Protein AF-A0A502CP60-F1 (afdb_monomer_lite)

Foldseek 3Di:
DVVVVVVVVVVVCLVPCCPDPVSVVCCCVPPVVVVVVVVPCDPVNVVVVVVVVVVVVVVDVVVDDVVVVVCVVCVVVVVVVVVVDDPVNVVVVVVVVVCVVVVVVVVVVVVVVVVVVCCVVPPPPDPDDDDDDDDDDDDDDDDDDDDDDDD

pLDDT: mean 72.01, std 13.61, range [37.75, 92.81]

Structure (mmCIF, N/CA/C/O backbone):
data_AF-A0A502CP60-F1
#
_entry.id   AF-A0A502CP60-F1
#
loop_
_atom_site.group_PDB
_atom_site.id
_atom_site.type_symbol
_atom_site.label_atom_id
_atom_site.label_alt_id
_atom_site.label_comp_id
_atom_site.label_asym_id
_atom_site.label_entity_id
_atom_site.label_seq_id
_atom_site.pdbx_PDB_ins_code
_atom_site.Cartn_x
_atom_site.Cartn_y
_atom_site.Cartn_z
_atom_site.occupancy
_atom_site.B_iso_or_equiv
_atom_site.auth_seq_id
_atom_site.auth_comp_id
_atom_site.auth_asym_id
_atom_site.auth_atom_id
_atom_site.pdbx_PDB_model_num
ATOM 1 N N . MET A 1 1 ? -3.940 -28.224 -3.028 1.00 59.72 1 MET A N 1
ATOM 2 C CA . MET A 1 1 ? -5.126 -28.969 -2.535 1.00 59.72 1 MET A CA 1
ATOM 3 C C . MET A 1 1 ? -5.427 -28.706 -1.057 1.00 59.72 1 MET A C 1
ATOM 5 O O . MET A 1 1 ? -6.557 -28.347 -0.766 1.00 59.72 1 MET A O 1
ATOM 9 N N . LYS A 1 2 ? -4.445 -28.771 -0.137 1.00 70.88 2 LYS A N 1
ATOM 10 C CA . LYS A 1 2 ? -4.644 -28.467 1.302 1.00 70.88 2 LYS A CA 1
AT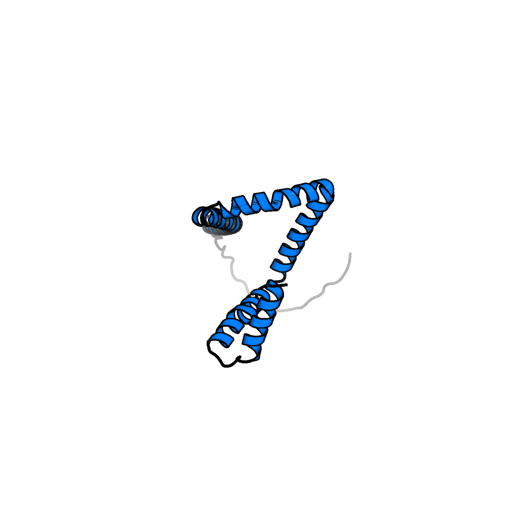OM 11 C C . LYS A 1 2 ? -5.291 -27.100 1.590 1.00 70.88 2 LYS A C 1
ATOM 13 O O . LYS A 1 2 ? -6.249 -27.050 2.344 1.00 70.88 2 LYS A O 1
ATOM 18 N N . MET A 1 3 ? -4.834 -26.032 0.928 1.00 72.56 3 MET A N 1
ATOM 19 C CA . MET A 1 3 ? -5.379 -24.675 1.122 1.00 72.56 3 MET A CA 1
ATOM 20 C C . MET A 1 3 ? -6.842 -24.526 0.676 1.00 72.56 3 MET A C 1
ATOM 22 O O . MET A 1 3 ? -7.632 -23.846 1.325 1.00 72.56 3 MET A O 1
ATOM 26 N N . VAL A 1 4 ? -7.218 -25.196 -0.415 1.00 81.88 4 VAL A N 1
ATOM 27 C CA . VAL A 1 4 ? -8.600 -25.185 -0.915 1.00 81.88 4 VAL A CA 1
ATOM 28 C C . VAL A 1 4 ? -9.507 -25.939 0.053 1.00 81.88 4 VAL A C 1
ATOM 30 O O . VAL A 1 4 ? -10.565 -25.436 0.407 1.00 81.88 4 VAL A O 1
ATOM 33 N N . ALA A 1 5 ? -9.062 -27.092 0.563 1.00 79.00 5 ALA A N 1
ATOM 34 C CA . ALA A 1 5 ? -9.809 -27.851 1.562 1.00 79.00 5 ALA A CA 1
ATOM 35 C C . ALA A 1 5 ? -10.017 -27.057 2.864 1.00 79.00 5 ALA A C 1
ATOM 37 O O . ALA A 1 5 ? -11.122 -27.049 3.395 1.00 79.00 5 ALA A O 1
ATOM 38 N N . THR A 1 6 ? -9.002 -26.331 3.349 1.00 78.62 6 THR A N 1
ATOM 39 C CA . THR A 1 6 ? -9.148 -25.470 4.537 1.00 78.62 6 THR A CA 1
ATOM 40 C C . THR A 1 6 ? -10.110 -24.307 4.310 1.00 78.62 6 THR A C 1
ATOM 42 O O . THR A 1 6 ? -10.902 -24.009 5.197 1.00 78.62 6 THR A O 1
ATOM 45 N N . LEU A 1 7 ? -10.091 -23.680 3.128 1.00 79.50 7 LEU A N 1
ATOM 46 C CA . LEU A 1 7 ? -11.023 -22.601 2.777 1.00 79.50 7 LEU A CA 1
ATOM 47 C C . LEU A 1 7 ? -12.466 -23.109 2.680 1.00 79.50 7 LEU A C 1
ATOM 49 O O . LEU A 1 7 ? -13.374 -22.474 3.209 1.00 79.50 7 LEU A O 1
ATOM 53 N N . VAL A 1 8 ? -12.670 -24.275 2.063 1.00 82.12 8 VAL A N 1
ATOM 54 C CA . VAL A 1 8 ? -13.988 -24.919 1.973 1.00 82.12 8 VAL A CA 1
ATOM 55 C C . VAL A 1 8 ? -14.496 -25.306 3.359 1.00 82.12 8 VAL A C 1
ATOM 57 O O . VAL A 1 8 ? -15.663 -25.076 3.651 1.00 82.12 8 VAL A O 1
ATOM 60 N N . MET A 1 9 ? -13.636 -25.825 4.239 1.00 75.12 9 MET A N 1
ATOM 61 C CA . MET A 1 9 ? -14.038 -26.196 5.598 1.00 75.12 9 MET A CA 1
ATOM 62 C C . MET A 1 9 ? -14.363 -24.974 6.462 1.00 75.12 9 MET A C 1
ATOM 64 O O . MET A 1 9 ? -15.346 -24.988 7.195 1.00 75.12 9 MET A O 1
ATOM 68 N N . LEU A 1 10 ? -13.591 -23.891 6.326 1.00 73.38 10 LEU A N 1
ATOM 69 C CA . LEU A 1 10 ? -13.879 -22.600 6.957 1.00 73.38 10 LEU A CA 1
ATOM 70 C C . LEU A 1 10 ? -15.238 -22.048 6.501 1.00 73.38 10 LEU A C 1
ATOM 72 O O . LEU A 1 10 ? -16.033 -21.586 7.318 1.00 73.38 10 LEU A O 1
ATOM 76 N N . TRP A 1 11 ? -15.517 -22.147 5.200 1.00 78.12 11 TRP A N 1
ATOM 77 C CA . TRP A 1 11 ? -16.792 -21.749 4.612 1.00 78.12 11 TRP A CA 1
ATOM 78 C C . TRP A 1 11 ? -17.956 -22.613 5.121 1.00 78.12 11 TRP A C 1
ATOM 80 O O . TRP A 1 11 ? -19.003 -22.087 5.487 1.00 78.12 11 TRP A O 1
ATOM 90 N N . LEU A 1 12 ? -17.751 -23.927 5.242 1.00 75.38 12 LEU A N 1
ATOM 91 C CA . LEU A 1 12 ? -18.729 -24.871 5.793 1.00 75.38 12 LEU A CA 1
ATOM 92 C C . LEU A 1 12 ? -19.038 -24.585 7.270 1.00 75.38 12 LEU A C 1
ATOM 94 O O . LEU A 1 12 ? -20.200 -24.606 7.670 1.00 75.38 12 LEU A O 1
ATOM 98 N N . VAL A 1 13 ? -18.022 -24.248 8.070 1.00 70.44 13 VAL A N 1
ATOM 99 C CA . VAL A 1 13 ? -18.186 -23.849 9.480 1.00 70.44 13 VAL A CA 1
ATOM 100 C C . VAL A 1 13 ? -19.004 -22.559 9.601 1.00 70.44 13 VAL A C 1
ATOM 102 O O . VAL A 1 13 ? -19.874 -22.470 10.468 1.00 70.44 13 VAL A O 1
ATOM 105 N N . MET A 1 14 ? -18.788 -21.585 8.712 1.00 65.81 14 MET A N 1
ATOM 106 C CA . MET A 1 14 ? -19.636 -20.388 8.643 1.00 65.81 14 MET A CA 1
ATOM 107 C C . MET A 1 14 ? -21.079 -20.702 8.225 1.00 65.81 14 MET A C 1
ATOM 109 O O . MET A 1 14 ? -22.003 -20.092 8.759 1.00 65.81 14 MET A O 1
ATOM 113 N N . ALA A 1 15 ? -21.279 -21.632 7.284 1.00 70.50 15 ALA A N 1
ATOM 114 C CA . ALA A 1 15 ? -22.593 -21.959 6.729 1.00 70.50 15 ALA A CA 1
ATOM 115 C C . ALA A 1 15 ? -23.472 -22.791 7.680 1.00 70.50 15 ALA A C 1
ATOM 117 O O . ALA A 1 15 ? -24.685 -22.601 7.718 1.00 70.50 15 ALA A O 1
ATOM 118 N N . VAL A 1 16 ? -22.875 -23.704 8.451 1.00 71.88 16 VAL A N 1
ATOM 119 C CA . VAL A 1 16 ? -23.612 -24.639 9.324 1.00 71.88 16 VAL A CA 1
ATOM 120 C C . VAL A 1 16 ? -23.941 -24.027 10.689 1.00 71.88 16 VAL A C 1
ATOM 122 O O . VAL A 1 16 ? -24.932 -24.411 11.306 1.00 71.88 16 VAL A O 1
ATOM 125 N N . ALA A 1 17 ? -23.149 -23.062 11.166 1.00 63.09 17 ALA A N 1
ATOM 126 C CA . ALA A 1 17 ? -23.311 -22.485 12.503 1.00 63.09 17 ALA A CA 1
ATOM 127 C C . ALA A 1 17 ? -23.275 -20.937 12.533 1.00 63.09 17 ALA A C 1
ATOM 129 O O . ALA A 1 17 ? -22.522 -20.359 13.331 1.00 63.09 17 ALA A O 1
ATOM 130 N N . PRO A 1 18 ? -24.099 -20.239 11.722 1.00 62.25 18 PRO A N 1
ATOM 131 C CA . PRO A 1 18 ? -24.086 -18.773 11.621 1.00 62.25 18 PRO A CA 1
ATOM 132 C C . PRO A 1 18 ? -24.492 -18.067 12.927 1.00 62.25 18 PRO A C 1
ATOM 134 O O . PRO A 1 18 ? -24.055 -16.952 13.201 1.00 62.25 18 PRO A O 1
ATOM 137 N N . GLU A 1 19 ? -25.285 -18.736 13.767 1.00 64.75 19 GLU A N 1
ATOM 138 C CA . GLU A 1 19 ? -25.805 -18.235 15.049 1.00 64.75 19 GLU A CA 1
ATOM 139 C C . GLU A 1 19 ? -24.785 -18.317 16.203 1.00 64.75 19 GLU A C 1
ATOM 141 O O . GLU A 1 19 ? -25.014 -17.786 17.296 1.00 64.75 19 GLU A O 1
ATOM 146 N N . THR A 1 20 ? -23.640 -18.974 15.996 1.00 76.38 20 THR A N 1
ATOM 147 C CA . THR A 1 20 ? -22.613 -19.088 17.040 1.00 76.38 20 THR A CA 1
ATOM 148 C C . THR A 1 20 ? -21.808 -17.791 17.171 1.00 76.38 20 THR A C 1
ATOM 150 O O . THR A 1 20 ? -21.583 -17.087 16.182 1.00 76.38 20 THR A O 1
ATOM 153 N N . PRO A 1 21 ? -21.317 -17.448 18.379 1.00 72.94 21 PRO A N 1
ATOM 154 C CA . PRO A 1 21 ? -20.469 -16.269 18.566 1.00 72.94 21 PRO A CA 1
ATOM 155 C C . PRO A 1 21 ? -19.207 -16.311 17.689 1.00 72.94 21 PRO A C 1
ATOM 157 O O . PRO A 1 21 ? -18.777 -15.267 17.202 1.00 72.94 21 PRO A O 1
ATOM 160 N N . VAL A 1 22 ? -18.668 -17.508 17.421 1.00 74.06 22 VAL A N 1
ATOM 161 C CA . VAL A 1 22 ? -17.529 -17.710 16.513 1.00 74.06 22 VAL A CA 1
ATOM 162 C C . VAL A 1 22 ? -17.929 -17.441 15.062 1.00 74.06 22 VAL A C 1
ATOM 164 O O . VAL A 1 22 ? -17.256 -16.653 14.406 1.00 74.06 22 VAL A O 1
ATOM 167 N N . GLY A 1 23 ? -19.044 -18.002 14.576 1.00 73.12 23 GLY A N 1
ATOM 168 C CA . GLY A 1 23 ? -19.543 -17.765 13.214 1.00 73.12 23 GLY A CA 1
ATOM 169 C C . GLY A 1 23 ? -19.817 -16.285 12.925 1.00 73.12 23 GLY A C 1
ATOM 170 O O . GLY A 1 23 ? -19.376 -15.762 11.900 1.00 73.12 23 GLY A O 1
ATOM 171 N N . ARG A 1 24 ? -20.435 -15.569 13.875 1.00 75.19 24 ARG A N 1
ATOM 172 C CA . ARG A 1 24 ? -20.672 -14.117 13.771 1.00 75.19 24 ARG A CA 1
ATOM 173 C C . ARG A 1 24 ? -19.384 -13.295 13.761 1.00 75.19 24 ARG A C 1
ATOM 175 O O . ARG A 1 24 ? -19.280 -12.348 12.984 1.00 75.19 24 ARG A O 1
ATOM 182 N N . ALA A 1 25 ? -18.410 -13.633 14.609 1.00 76.38 25 ALA A N 1
ATOM 183 C CA . ALA A 1 25 ? -17.112 -12.953 14.632 1.00 76.38 25 ALA A CA 1
ATOM 184 C C . ALA A 1 25 ? -16.350 -13.160 13.316 1.00 76.38 25 ALA A C 1
ATOM 186 O O . ALA A 1 25 ? -15.787 -12.215 12.761 1.00 76.38 25 ALA A O 1
ATOM 187 N N . LEU A 1 26 ? -16.397 -14.381 12.785 1.00 75.25 26 LEU A N 1
ATOM 188 C CA . LEU A 1 26 ? -15.784 -14.729 11.513 1.00 75.25 26 LEU A CA 1
ATOM 189 C C . LEU A 1 26 ? -16.441 -13.961 10.358 1.00 75.25 26 LEU A C 1
ATOM 191 O O . LEU A 1 26 ? -15.740 -13.412 9.513 1.00 75.25 26 LEU A O 1
ATOM 195 N N . TRP A 1 27 ? -17.773 -13.871 10.339 1.00 75.12 27 TRP A N 1
ATOM 196 C CA . TRP A 1 27 ? -18.518 -13.178 9.282 1.00 75.12 27 TRP A CA 1
ATOM 197 C C . TRP A 1 27 ? -18.274 -11.666 9.315 1.00 75.12 27 TRP A C 1
ATOM 199 O O . TRP A 1 27 ? -18.011 -11.048 8.281 1.00 75.12 27 TRP A O 1
ATOM 209 N N . ARG A 1 28 ? -18.213 -11.089 10.519 1.00 78.19 28 ARG A N 1
ATOM 210 C CA . ARG A 1 28 ? -17.769 -9.706 10.740 1.00 78.19 28 ARG A CA 1
ATOM 211 C C . ARG A 1 28 ? -16.379 -9.435 10.181 1.00 78.19 28 ARG A C 1
ATOM 213 O O . ARG A 1 28 ? -16.188 -8.437 9.492 1.00 78.19 28 ARG A O 1
ATOM 220 N N . GLY A 1 29 ? -15.418 -10.310 10.466 1.00 79.44 29 GLY A N 1
ATOM 221 C CA . GLY A 1 29 ? -14.034 -10.141 10.022 1.00 79.44 29 GLY A CA 1
ATOM 222 C C . GLY A 1 29 ? -13.849 -10.328 8.515 1.00 79.44 29 GLY A C 1
ATOM 223 O O . GLY A 1 29 ? -13.160 -9.534 7.883 1.00 79.44 29 GLY A O 1
ATOM 224 N N . PHE A 1 30 ? -14.470 -11.355 7.933 1.00 76.62 30 PHE A N 1
ATOM 225 C CA . PHE A 1 30 ? -14.234 -11.744 6.538 1.00 76.62 30 PHE A CA 1
ATOM 226 C C . PHE A 1 30 ? -15.168 -11.096 5.522 1.00 76.62 30 PHE A C 1
ATOM 228 O O . PHE A 1 30 ? -14.820 -11.041 4.346 1.00 76.62 30 PHE A O 1
ATOM 235 N N . VAL A 1 31 ? -16.345 -10.636 5.938 1.00 77.75 31 VAL A N 1
ATOM 236 C CA . VAL A 1 31 ? -17.360 -10.111 5.016 1.00 77.75 31 VAL A CA 1
ATOM 237 C C . VAL A 1 31 ? -17.668 -8.663 5.350 1.00 77.75 31 VAL A C 1
ATOM 239 O O . VAL A 1 31 ? -17.507 -7.785 4.508 1.00 77.75 31 VAL A O 1
ATOM 242 N N . GLU A 1 32 ? -18.054 -8.390 6.592 1.00 81.56 32 GLU A N 1
ATOM 243 C CA . GLU A 1 32 ? -18.583 -7.083 6.986 1.00 81.56 32 GLU A CA 1
ATOM 244 C C . GLU A 1 32 ? -17.495 -5.995 7.028 1.00 81.56 32 GLU A C 1
ATOM 246 O O . GLU A 1 32 ? -17.670 -4.920 6.454 1.00 81.56 32 GLU A O 1
ATOM 251 N N . MET A 1 33 ? -16.339 -6.280 7.632 1.00 78.94 33 MET A N 1
ATOM 252 C CA . MET A 1 33 ? -15.171 -5.390 7.641 1.00 78.94 33 MET A CA 1
ATOM 253 C C . MET A 1 33 ? -14.655 -5.053 6.234 1.00 78.94 33 MET A C 1
ATOM 255 O O . MET A 1 33 ? -14.549 -3.863 5.918 1.00 78.94 33 MET A O 1
ATOM 259 N N . PRO A 1 34 ? -14.345 -6.032 5.362 1.00 74.38 34 PRO A N 1
ATOM 260 C CA . PRO A 1 34 ? -13.891 -5.715 4.016 1.00 74.38 34 PRO A CA 1
ATOM 261 C C . PRO A 1 34 ? -14.987 -5.036 3.197 1.00 74.38 34 PRO A C 1
ATOM 263 O O . PRO A 1 34 ? -14.673 -4.101 2.468 1.00 74.38 34 PRO A O 1
ATOM 266 N N . ALA A 1 35 ? -16.265 -5.393 3.359 1.00 78.69 35 ALA A N 1
ATOM 267 C CA . ALA A 1 35 ? -17.357 -4.680 2.693 1.00 78.69 35 ALA A CA 1
ATOM 268 C C . ALA A 1 35 ? -17.427 -3.206 3.122 1.00 78.69 35 ALA A C 1
ATOM 270 O O . ALA A 1 35 ? -17.561 -2.326 2.274 1.00 78.69 35 ALA A O 1
ATOM 271 N N . GLN A 1 36 ? -17.269 -2.906 4.414 1.00 79.19 36 GLN A N 1
ATOM 272 C CA . GLN A 1 36 ? -17.200 -1.525 4.903 1.00 79.19 36 GLN A CA 1
ATOM 273 C C . GLN A 1 36 ? -15.970 -0.787 4.371 1.00 79.19 36 GLN A C 1
ATOM 275 O O . GLN A 1 36 ? -16.062 0.396 4.039 1.00 79.19 36 GLN A O 1
ATOM 280 N N . PHE A 1 37 ? -14.828 -1.467 4.269 1.00 78.44 37 PHE A N 1
ATOM 281 C CA . PHE A 1 37 ? -13.614 -0.899 3.692 1.00 78.44 37 PHE A CA 1
ATOM 282 C C . PHE A 1 37 ? -13.796 -0.584 2.203 1.00 78.44 37 PHE A C 1
ATOM 284 O O . PHE A 1 37 ? -13.503 0.531 1.772 1.00 78.44 37 PHE A O 1
ATOM 291 N N . LEU A 1 38 ? -14.366 -1.517 1.438 1.00 78.56 38 LEU A N 1
ATOM 292 C CA . LEU A 1 38 ? -14.680 -1.328 0.024 1.00 78.56 38 LEU A CA 1
ATOM 293 C C . LEU A 1 38 ? -15.709 -0.213 -0.185 1.00 78.56 38 LEU A C 1
ATOM 295 O O . LEU A 1 38 ? -15.576 0.574 -1.116 1.00 78.56 38 LEU A O 1
ATOM 299 N N . ASN A 1 39 ? -16.688 -0.080 0.708 1.00 80.56 39 ASN A N 1
ATOM 300 C CA . ASN A 1 39 ? -17.692 0.980 0.621 1.00 80.56 39 ASN A CA 1
ATOM 301 C C . ASN A 1 39 ? -17.112 2.384 0.896 1.00 80.56 39 ASN A C 1
ATOM 303 O O . ASN A 1 39 ? -17.690 3.395 0.506 1.00 80.56 39 ASN A O 1
ATOM 307 N N . ARG A 1 40 ? -15.943 2.472 1.548 1.00 81.62 40 ARG A N 1
ATOM 308 C CA . ARG A 1 40 ? -15.200 3.731 1.743 1.00 81.62 40 ARG A CA 1
ATOM 309 C C . ARG A 1 40 ? -14.322 4.100 0.544 1.00 81.62 40 ARG A C 1
ATOM 311 O O . ARG A 1 40 ? -13.748 5.192 0.533 1.00 81.62 40 ARG A O 1
ATOM 318 N N . ILE A 1 41 ? -14.206 3.229 -0.461 1.00 83.81 41 ILE A N 1
ATOM 319 C CA . ILE A 1 41 ? -13.428 3.504 -1.669 1.00 83.81 41 ILE A CA 1
ATOM 320 C C . ILE A 1 41 ? -14.152 4.582 -2.477 1.00 83.81 41 ILE A C 1
ATOM 322 O O . ILE A 1 41 ? -15.187 4.366 -3.100 1.00 83.81 41 ILE A O 1
ATOM 326 N N . THR A 1 42 ? -13.582 5.782 -2.477 1.00 84.44 42 THR A N 1
ATOM 327 C CA . THR A 1 42 ? -14.075 6.885 -3.306 1.00 84.44 42 THR A CA 1
ATOM 328 C C . THR A 1 42 ? -13.536 6.779 -4.734 1.00 84.44 42 THR A C 1
ATOM 330 O O . THR A 1 42 ? -12.508 6.147 -4.981 1.00 84.44 42 THR A O 1
ATOM 333 N N . ARG A 1 43 ? -14.172 7.473 -5.690 1.00 85.00 43 ARG A N 1
ATOM 334 C CA . ARG A 1 43 ? -13.717 7.529 -7.098 1.00 85.00 43 ARG A CA 1
ATOM 335 C C . ARG A 1 43 ? -12.247 7.949 -7.240 1.00 85.00 43 ARG A C 1
ATOM 337 O O . ARG A 1 43 ? -11.568 7.495 -8.152 1.00 85.00 43 ARG A O 1
ATOM 344 N N . GLY A 1 44 ? -11.749 8.780 -6.319 1.00 83.81 44 GLY A N 1
ATOM 345 C CA . GLY A 1 44 ? -10.345 9.193 -6.280 1.00 83.81 44 GLY A CA 1
ATOM 346 C C . GLY A 1 44 ? -9.383 8.050 -5.946 1.00 83.81 44 GLY A C 1
ATOM 347 O O . GLY A 1 44 ? -8.327 7.964 -6.561 1.00 83.81 44 GLY A O 1
ATOM 348 N N . HIS A 1 45 ? -9.760 7.144 -5.037 1.00 84.38 45 HIS A N 1
ATOM 349 C CA . HIS A 1 45 ? -8.965 5.948 -4.747 1.00 84.38 45 HIS A CA 1
ATOM 350 C C . HIS A 1 45 ? -8.926 5.025 -5.963 1.00 84.38 45 HIS A C 1
ATOM 352 O O . HIS A 1 45 ? -7.852 4.580 -6.340 1.00 84.38 45 HIS A O 1
ATOM 358 N N . VAL A 1 46 ? -10.064 4.824 -6.637 1.00 87.31 46 VAL A N 1
ATOM 359 C CA . VAL A 1 46 ? -10.126 4.006 -7.860 1.00 87.31 46 VAL A CA 1
ATOM 360 C C . VAL A 1 46 ? -9.223 4.570 -8.956 1.00 87.31 46 VAL A C 1
ATOM 362 O O . VAL A 1 46 ? -8.443 3.824 -9.537 1.00 87.31 46 VAL A O 1
ATOM 365 N N . LEU A 1 47 ? -9.281 5.881 -9.214 1.00 89.88 47 LEU A N 1
ATOM 366 C CA . LEU A 1 47 ? -8.419 6.534 -10.206 1.00 89.88 47 LEU A CA 1
ATOM 367 C C . LEU A 1 47 ? -6.937 6.443 -9.839 1.00 89.88 47 LEU A C 1
ATOM 369 O O . LEU A 1 47 ? -6.117 6.162 -10.707 1.00 89.88 47 LEU A O 1
ATOM 373 N N . LEU A 1 48 ? -6.592 6.655 -8.568 1.00 86.81 48 LEU A N 1
ATOM 374 C CA . LEU A 1 48 ? -5.211 6.556 -8.100 1.00 86.81 48 LEU A CA 1
ATOM 375 C C . LEU A 1 48 ? -4.685 5.125 -8.233 1.00 86.81 48 LEU A C 1
ATOM 377 O O . LEU A 1 48 ? -3.587 4.928 -8.746 1.00 86.81 48 LEU A O 1
ATOM 381 N N . THR A 1 49 ? -5.469 4.126 -7.824 1.00 86.69 49 THR A N 1
ATOM 382 C CA . THR A 1 49 ? -5.103 2.716 -7.975 1.00 86.69 49 THR A CA 1
ATOM 383 C C . THR A 1 49 ? -4.992 2.335 -9.448 1.00 86.69 49 THR A C 1
ATOM 385 O O . THR A 1 49 ? -4.018 1.694 -9.824 1.00 86.69 49 THR A O 1
ATOM 388 N N . ALA A 1 50 ? -5.923 2.772 -10.299 1.00 90.62 50 ALA A N 1
ATOM 389 C CA . ALA A 1 50 ? -5.864 2.524 -11.737 1.00 90.62 50 ALA A CA 1
ATOM 390 C C . ALA A 1 50 ? -4.616 3.151 -12.375 1.00 90.62 50 ALA A C 1
ATOM 392 O O . ALA A 1 50 ? -3.935 2.490 -13.152 1.00 90.62 50 ALA A O 1
ATOM 393 N N . LEU A 1 51 ? -4.273 4.389 -12.007 1.00 92.81 51 LEU A N 1
ATOM 394 C CA . LEU A 1 51 ? -3.059 5.061 -12.471 1.00 92.81 51 LEU A CA 1
ATOM 395 C C . LEU A 1 51 ? -1.794 4.341 -11.996 1.00 92.81 51 LEU A C 1
ATOM 397 O O . LEU A 1 51 ? -0.841 4.193 -12.761 1.00 92.81 51 LEU A O 1
ATOM 401 N N . LEU A 1 52 ? -1.778 3.883 -10.745 1.00 91.81 52 LEU A N 1
ATOM 402 C CA . LEU A 1 52 ? -0.646 3.159 -10.180 1.00 91.81 52 LEU A CA 1
ATOM 403 C C . LEU A 1 52 ? -0.456 1.811 -10.882 1.00 91.81 52 LEU A C 1
ATOM 405 O O . LEU A 1 52 ? 0.654 1.497 -11.303 1.00 91.81 52 LEU A O 1
ATOM 409 N N . VAL A 1 53 ? -1.538 1.059 -11.097 1.00 92.25 53 VAL A N 1
ATOM 410 C CA . VAL A 1 53 ? -1.514 -0.187 -11.877 1.00 92.25 53 VAL A CA 1
ATOM 411 C C . VAL A 1 53 ? -1.058 0.084 -13.308 1.00 92.25 53 VAL A C 1
ATOM 413 O O . VAL A 1 53 ? -0.173 -0.611 -13.794 1.00 92.25 53 VAL A O 1
ATOM 416 N N . ALA A 1 54 ? -1.590 1.116 -13.966 1.00 92.00 54 ALA A N 1
ATOM 417 C CA . ALA A 1 54 ? -1.178 1.492 -15.316 1.00 92.00 54 ALA A CA 1
ATOM 418 C C . ALA A 1 54 ? 0.312 1.855 -15.382 1.00 92.00 54 ALA A C 1
ATOM 420 O O . ALA A 1 54 ? 0.995 1.452 -16.318 1.00 92.00 54 ALA A O 1
ATOM 421 N N . THR A 1 55 ? 0.835 2.552 -14.370 1.00 90.31 55 THR A N 1
ATOM 422 C CA . THR A 1 55 ? 2.268 2.856 -14.252 1.00 90.31 55 THR A CA 1
ATOM 423 C C . THR A 1 55 ? 3.091 1.578 -14.131 1.00 90.31 55 THR A C 1
ATOM 425 O O . THR A 1 55 ? 4.049 1.405 -14.876 1.00 90.31 55 THR A O 1
ATOM 428 N N . VAL A 1 56 ? 2.711 0.661 -13.235 1.00 87.38 56 VAL A N 1
ATOM 429 C CA . VAL A 1 56 ? 3.425 -0.613 -13.045 1.00 87.38 56 VAL A CA 1
ATOM 430 C C . VAL A 1 56 ? 3.409 -1.440 -14.328 1.00 87.38 56 VAL A C 1
ATOM 432 O O . VAL A 1 56 ? 4.457 -1.903 -14.768 1.00 87.38 56 VAL A O 1
ATOM 435 N N . VAL A 1 57 ? 2.244 -1.581 -14.961 1.00 87.81 57 VAL A N 1
ATOM 436 C CA . VAL A 1 57 ? 2.100 -2.296 -16.235 1.00 87.81 57 VAL A CA 1
ATOM 437 C C . VAL A 1 57 ? 2.932 -1.627 -17.326 1.00 87.81 57 VAL A C 1
ATOM 439 O O . VAL A 1 57 ? 3.627 -2.321 -18.058 1.00 87.81 57 VAL A O 1
ATOM 442 N N . GLY A 1 58 ? 2.919 -0.296 -17.410 1.00 88.56 58 GLY A N 1
ATOM 443 C CA . GLY A 1 58 ? 3.721 0.455 -18.374 1.00 88.56 58 GLY A CA 1
ATOM 444 C C . GLY A 1 58 ? 5.222 0.249 -18.178 1.00 88.56 58 GLY A C 1
ATOM 445 O O . GLY A 1 58 ? 5.937 0.024 -19.149 1.00 88.56 58 GLY A O 1
ATOM 446 N N . VAL A 1 59 ? 5.695 0.253 -16.930 1.00 85.06 59 VAL A N 1
ATOM 447 C CA . VAL A 1 59 ? 7.098 -0.032 -16.586 1.00 85.06 59 VAL A CA 1
ATOM 448 C C . VAL A 1 59 ? 7.474 -1.460 -16.978 1.00 85.06 59 VAL A C 1
ATOM 450 O O . VAL A 1 59 ? 8.492 -1.663 -17.631 1.00 85.06 59 VAL A O 1
ATOM 453 N N . VAL A 1 60 ? 6.634 -2.439 -16.639 1.00 84.94 60 VAL A N 1
ATOM 454 C CA . VAL A 1 60 ? 6.819 -3.847 -17.027 1.00 84.94 60 VAL A CA 1
ATOM 455 C C . VAL A 1 60 ? 6.893 -3.987 -18.549 1.00 84.94 60 VAL A C 1
ATOM 457 O O . VAL A 1 60 ? 7.781 -4.662 -19.064 1.00 84.94 60 VAL A O 1
ATOM 460 N N . TRP A 1 61 ? 6.009 -3.304 -19.273 1.00 85.50 61 TRP A N 1
ATOM 461 C CA . TRP A 1 61 ? 5.979 -3.333 -20.731 1.00 85.50 61 TRP A CA 1
ATOM 462 C C . TRP A 1 61 ? 7.238 -2.714 -21.355 1.00 85.50 61 TRP A C 1
ATOM 464 O O . TRP A 1 61 ? 7.760 -3.239 -22.333 1.00 85.50 61 TRP A O 1
ATOM 474 N N . LEU A 1 62 ? 7.764 -1.638 -20.759 1.00 84.62 62 LEU A N 1
ATOM 475 C CA . LEU A 1 62 ? 8.978 -0.955 -21.220 1.00 84.62 62 LEU A CA 1
ATOM 476 C C . LEU A 1 62 ? 10.255 -1.780 -20.985 1.00 84.62 62 LEU A C 1
ATOM 478 O O . LEU A 1 62 ? 11.202 -1.699 -21.762 1.00 84.62 62 LEU A O 1
ATOM 482 N N . ILE A 1 63 ? 10.286 -2.542 -19.891 1.00 82.00 63 ILE A N 1
ATOM 483 C CA . ILE A 1 63 ? 11.435 -3.338 -19.444 1.00 82.00 63 ILE A CA 1
ATOM 484 C C . ILE A 1 63 ? 11.581 -4.644 -20.254 1.00 82.00 63 ILE A C 1
ATOM 486 O O . ILE A 1 63 ? 12.686 -5.175 -20.375 1.00 82.00 63 ILE A O 1
ATOM 490 N N . GLY A 1 64 ? 10.491 -5.130 -20.855 1.00 80.19 64 GLY A N 1
ATOM 491 C CA . GLY A 1 64 ? 10.472 -6.348 -21.668 1.00 80.19 64 GLY A CA 1
ATOM 492 C C . GLY A 1 64 ? 10.394 -7.638 -20.842 1.00 80.19 64 GLY A C 1
ATOM 493 O O . GLY A 1 64 ? 10.672 -7.660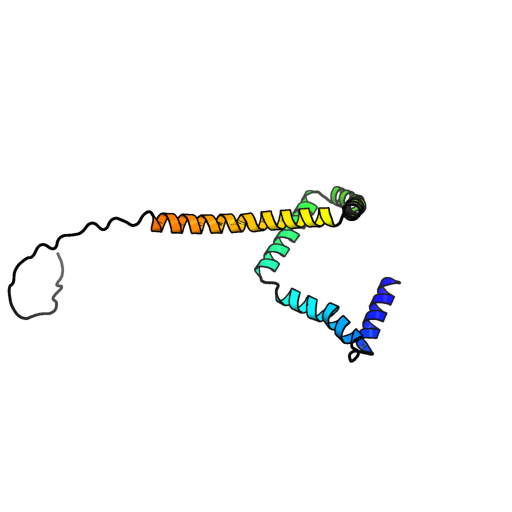 -19.641 1.00 80.19 64 GLY A O 1
ATOM 494 N N . GLU A 1 65 ? 9.995 -8.739 -21.488 1.00 77.62 65 GLU A N 1
ATOM 495 C CA . GLU A 1 65 ? 9.674 -10.001 -20.798 1.00 77.62 65 GLU A CA 1
ATOM 496 C C . GLU A 1 65 ? 10.855 -10.596 -20.019 1.00 77.62 65 GLU A C 1
ATOM 498 O O . GLU A 1 65 ? 10.664 -11.116 -18.919 1.00 77.62 65 GLU A O 1
ATOM 503 N N . GLU A 1 66 ? 12.078 -10.474 -20.539 1.00 76.81 66 GLU A N 1
ATOM 504 C CA . GLU A 1 66 ? 13.273 -11.071 -19.932 1.00 76.81 66 GLU A CA 1
ATOM 505 C C . GLU A 1 66 ? 13.558 -10.487 -18.540 1.00 76.81 66 GLU A C 1
ATOM 507 O O . GLU A 1 66 ? 13.815 -11.211 -17.577 1.00 76.81 66 GLU A O 1
ATOM 512 N N . ALA A 1 67 ? 13.439 -9.167 -18.395 1.00 72.06 67 ALA A N 1
ATOM 513 C CA . ALA A 1 67 ? 13.704 -8.496 -17.132 1.00 72.06 67 ALA A CA 1
ATOM 514 C C . ALA A 1 67 ? 12.531 -8.609 -16.144 1.00 72.06 67 ALA A C 1
ATOM 516 O O . ALA A 1 67 ? 12.767 -8.668 -14.938 1.00 72.06 67 ALA A O 1
ATOM 517 N N . VAL A 1 68 ? 11.288 -8.770 -16.616 1.00 79.50 68 VAL A N 1
ATOM 518 C CA . VAL A 1 68 ? 10.164 -9.190 -15.756 1.00 79.50 68 VAL A CA 1
ATOM 519 C C . VAL A 1 68 ? 10.417 -10.586 -15.192 1.00 79.50 68 VAL A C 1
ATOM 521 O O . VAL A 1 68 ? 10.167 -10.834 -14.012 1.00 79.50 68 VAL A O 1
ATOM 524 N N . ARG A 1 69 ? 10.957 -11.494 -16.010 1.00 79.44 69 ARG A N 1
ATOM 525 C CA . ARG A 1 69 ? 11.283 -12.860 -15.595 1.00 79.44 69 ARG A CA 1
ATOM 526 C C . ARG A 1 69 ? 12.397 -12.874 -14.550 1.00 79.44 69 ARG A C 1
ATOM 528 O O . ARG A 1 69 ? 12.221 -13.490 -13.499 1.00 79.44 69 ARG A O 1
ATOM 535 N N . LEU A 1 70 ? 13.473 -12.122 -14.772 1.00 81.19 70 LEU A N 1
ATOM 536 C CA . LEU A 1 70 ? 14.549 -11.943 -13.790 1.00 81.19 70 LEU A CA 1
ATOM 537 C C . LEU A 1 70 ? 14.045 -11.296 -12.493 1.00 81.19 70 LEU A C 1
ATOM 539 O O . LEU A 1 70 ? 14.355 -11.780 -11.406 1.00 81.19 70 LEU A O 1
ATOM 543 N N . LEU A 1 71 ? 13.203 -10.264 -12.587 1.00 80.44 71 LEU A N 1
ATOM 544 C CA . LEU A 1 71 ? 12.604 -9.621 -11.416 1.00 80.44 71 LEU A CA 1
ATOM 545 C C . LEU A 1 71 ? 11.688 -10.585 -10.653 1.00 80.44 71 LEU A C 1
ATOM 547 O O . LEU A 1 71 ? 11.703 -10.608 -9.426 1.00 80.44 71 LEU A O 1
ATOM 551 N N . SER A 1 72 ? 10.925 -11.421 -11.360 1.00 80.19 72 SER A N 1
ATOM 552 C CA . SER A 1 72 ? 10.078 -12.440 -10.737 1.00 80.19 72 SER A CA 1
ATOM 553 C C . SER A 1 72 ? 10.896 -13.524 -10.034 1.00 80.19 72 SER A C 1
ATOM 555 O O . SER A 1 72 ? 10.493 -13.973 -8.964 1.00 80.19 72 SER A O 1
ATOM 557 N N . MET A 1 73 ? 12.070 -13.882 -10.567 1.00 84.69 73 MET A N 1
ATOM 558 C CA . MET A 1 73 ? 13.015 -14.803 -9.927 1.00 84.69 73 MET A CA 1
ATOM 559 C C . MET A 1 73 ? 13.716 -14.189 -8.709 1.00 84.69 73 MET A C 1
ATOM 561 O O . MET A 1 73 ? 13.981 -14.909 -7.752 1.00 84.69 73 MET A O 1
ATOM 565 N N . ALA A 1 74 ? 13.969 -12.878 -8.718 1.00 81.06 74 ALA A N 1
ATOM 566 C CA . ALA A 1 74 ? 14.536 -12.137 -7.589 1.00 81.06 74 ALA A CA 1
ATOM 567 C C . ALA A 1 74 ? 13.475 -11.733 -6.540 1.00 81.06 74 ALA A C 1
ATOM 569 O O . ALA A 1 74 ? 13.804 -11.414 -5.399 1.00 8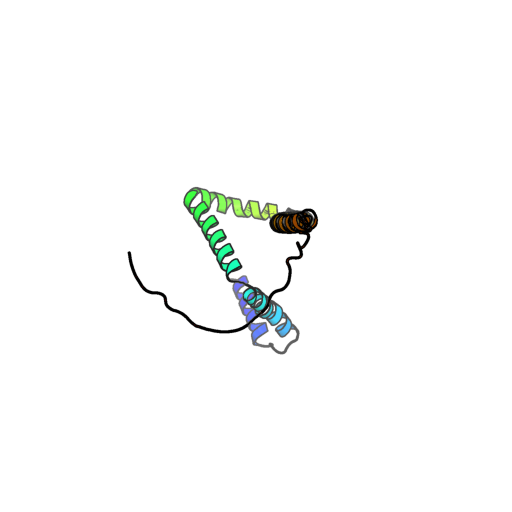1.06 74 ALA A O 1
ATOM 570 N N . SER A 1 75 ? 12.186 -11.756 -6.894 1.00 80.19 75 SER A N 1
ATOM 571 C CA . SER A 1 75 ? 11.090 -11.367 -5.993 1.00 80.19 75 SER A CA 1
ATOM 572 C C . SER A 1 75 ? 11.001 -12.177 -4.686 1.00 80.19 75 SER A C 1
ATOM 574 O O . SER A 1 75 ? 10.741 -11.562 -3.651 1.00 80.19 75 SER A O 1
ATOM 576 N N . PRO A 1 76 ? 11.252 -13.505 -4.654 1.00 80.75 76 PRO A N 1
ATOM 577 C CA . PRO A 1 76 ? 11.237 -14.279 -3.416 1.00 80.75 76 PRO A CA 1
ATOM 578 C C . PRO A 1 76 ? 12.368 -13.864 -2.478 1.00 80.75 76 PRO A C 1
ATOM 580 O O . PRO A 1 76 ? 12.191 -13.881 -1.264 1.00 80.75 76 PRO A O 1
ATOM 583 N N . GLU A 1 77 ? 13.510 -13.460 -3.039 1.00 82.62 77 GLU A N 1
ATOM 584 C CA . GLU A 1 77 ? 14.611 -12.896 -2.272 1.00 82.62 77 GLU A CA 1
ATOM 585 C C . GLU A 1 77 ? 14.203 -11.531 -1.711 1.00 82.62 77 GLU A C 1
ATOM 587 O O . GLU A 1 77 ? 14.201 -11.353 -0.504 1.00 82.62 77 GLU A O 1
ATOM 592 N N . ALA A 1 78 ? 13.697 -10.599 -2.518 1.00 76.94 78 ALA A N 1
ATOM 593 C CA . ALA A 1 78 ? 13.213 -9.318 -1.988 1.00 76.94 78 ALA A CA 1
ATOM 594 C C . ALA A 1 78 ? 12.171 -9.481 -0.855 1.00 76.94 78 ALA A C 1
ATOM 596 O O . ALA A 1 78 ? 12.187 -8.739 0.130 1.00 76.94 78 ALA A O 1
ATOM 597 N N . LEU A 1 79 ? 11.294 -10.485 -0.959 1.00 78.75 79 LEU A N 1
ATOM 598 C CA . LEU A 1 79 ? 10.339 -10.840 0.092 1.00 78.75 79 LEU A CA 1
ATOM 599 C C . LEU A 1 79 ? 11.009 -11.437 1.337 1.00 78.75 79 LEU A C 1
ATOM 601 O O . LEU A 1 79 ? 10.579 -11.126 2.447 1.00 78.75 79 LEU A O 1
ATOM 605 N N . SER A 1 80 ? 12.047 -12.265 1.192 1.00 77.81 80 SER A N 1
ATOM 606 C CA . SER A 1 80 ? 12.779 -12.825 2.337 1.00 77.81 80 SER A CA 1
ATOM 607 C C . SER A 1 80 ? 13.506 -11.737 3.124 1.00 77.81 80 SER A C 1
ATOM 609 O O . SER A 1 80 ? 13.461 -11.737 4.354 1.00 77.81 80 SER A O 1
ATOM 611 N N . TRP A 1 81 ? 14.080 -10.756 2.426 1.00 75.75 81 TRP A N 1
ATOM 612 C CA . TRP A 1 81 ? 14.664 -9.571 3.044 1.00 75.75 81 TRP A CA 1
ATOM 613 C C . TRP A 1 81 ? 13.602 -8.772 3.797 1.00 75.75 81 TRP A C 1
ATOM 615 O O . TRP A 1 81 ? 13.837 -8.385 4.935 1.00 75.75 81 TRP A O 1
ATOM 625 N N . LEU A 1 82 ? 12.408 -8.595 3.221 1.00 73.06 82 LEU A N 1
ATOM 626 C CA . LEU A 1 82 ? 11.299 -7.901 3.884 1.00 73.06 82 LEU A CA 1
ATOM 627 C C . LEU A 1 82 ? 10.853 -8.597 5.181 1.00 73.06 82 LEU A C 1
ATOM 629 O O . LEU A 1 82 ? 10.492 -7.924 6.140 1.00 73.06 82 LEU A O 1
ATOM 633 N N . VAL A 1 83 ? 10.890 -9.931 5.217 1.00 76.19 83 VAL A N 1
ATOM 634 C CA . VAL A 1 83 ? 10.592 -10.729 6.421 1.00 76.19 83 VAL A CA 1
ATOM 635 C C . VAL A 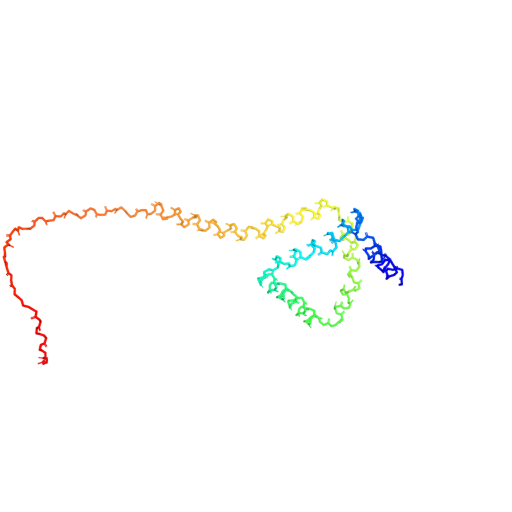1 83 ? 11.721 -10.642 7.453 1.00 76.19 83 VAL A C 1
ATOM 637 O O . VAL A 1 83 ? 11.463 -10.752 8.648 1.00 76.19 83 VAL A O 1
ATOM 640 N N . MET A 1 84 ? 12.964 -10.441 7.007 1.00 75.62 84 MET A N 1
ATOM 641 C CA . MET A 1 84 ? 14.122 -10.263 7.885 1.00 75.62 84 MET A CA 1
ATOM 642 C C . MET A 1 84 ? 14.175 -8.864 8.519 1.00 75.62 84 MET A C 1
ATOM 644 O O . MET A 1 84 ? 14.818 -8.686 9.553 1.00 75.62 84 MET A O 1
ATOM 648 N N . VAL A 1 85 ? 13.501 -7.876 7.923 1.00 77.62 85 VAL A N 1
ATOM 649 C CA . VAL A 1 85 ? 13.353 -6.541 8.509 1.00 77.62 85 VAL A CA 1
ATOM 650 C C . VAL A 1 85 ? 12.439 -6.628 9.732 1.00 77.62 85 VAL A C 1
ATOM 652 O O . VAL A 1 85 ? 11.291 -7.059 9.642 1.00 77.62 85 VAL A O 1
ATOM 655 N N . ASP A 1 86 ? 12.955 -6.189 10.880 1.00 77.75 86 ASP A N 1
ATOM 656 C CA . ASP A 1 86 ? 12.196 -6.142 12.126 1.00 77.75 86 ASP A CA 1
ATOM 657 C C . ASP A 1 86 ? 10.944 -5.255 11.983 1.00 77.75 86 ASP A C 1
ATOM 659 O O . ASP A 1 86 ? 10.942 -4.230 11.288 1.00 77.75 86 ASP A O 1
ATOM 663 N N . ALA A 1 87 ? 9.867 -5.635 12.669 1.00 71.38 87 ALA A N 1
ATOM 664 C CA . ALA A 1 87 ? 8.577 -4.957 12.611 1.00 71.38 87 ALA A CA 1
ATOM 665 C C . ALA A 1 87 ? 8.690 -3.469 12.983 1.00 71.38 87 ALA A C 1
ATOM 667 O O . ALA A 1 87 ? 7.969 -2.647 12.418 1.00 71.38 87 ALA A O 1
ATOM 668 N N . ALA A 1 88 ? 9.623 -3.114 13.874 1.00 76.31 88 ALA A N 1
ATOM 669 C CA . ALA A 1 88 ? 9.920 -1.729 14.233 1.00 76.31 88 ALA A CA 1
ATOM 670 C C . ALA A 1 88 ? 10.424 -0.909 13.032 1.00 76.31 88 ALA A C 1
ATOM 672 O O . ALA A 1 88 ? 9.939 0.194 12.786 1.00 76.31 88 ALA A O 1
ATOM 673 N N . SER A 1 89 ? 11.327 -1.470 12.227 1.00 81.12 89 SER A N 1
ATOM 674 C CA . SER A 1 89 ? 11.865 -0.799 11.040 1.00 81.12 89 SER A CA 1
ATOM 675 C C . SER A 1 89 ? 10.816 -0.641 9.937 1.00 81.12 89 SER A C 1
ATOM 677 O O . SER A 1 89 ? 10.772 0.394 9.271 1.00 81.12 89 SER A O 1
ATOM 679 N N . LEU A 1 90 ? 9.923 -1.622 9.766 1.00 78.50 90 LEU A N 1
ATOM 680 C CA . LEU A 1 90 ? 8.775 -1.479 8.862 1.00 78.50 90 LEU A CA 1
ATOM 681 C C . LEU A 1 90 ? 7.831 -0.360 9.326 1.00 78.50 90 LEU A C 1
ATOM 683 O O . LEU A 1 90 ? 7.304 0.387 8.497 1.00 78.50 90 LEU A O 1
ATOM 687 N N . LEU A 1 91 ? 7.643 -0.221 10.642 1.00 82.12 91 LEU A N 1
ATOM 688 C CA . LEU A 1 91 ? 6.805 0.818 11.235 1.00 82.12 91 LEU A CA 1
ATOM 689 C C . LEU A 1 91 ? 7.405 2.215 11.037 1.00 82.12 91 LEU A C 1
ATOM 691 O O . LEU A 1 91 ? 6.677 3.133 10.661 1.00 82.12 91 LEU A O 1
ATOM 695 N N . ASP A 1 92 ? 8.720 2.360 11.201 1.00 85.56 92 ASP A N 1
ATOM 696 C CA . ASP A 1 92 ? 9.437 3.616 10.951 1.00 85.56 92 ASP A CA 1
ATOM 697 C C . ASP A 1 92 ? 9.348 4.040 9.484 1.00 85.56 92 ASP A C 1
ATOM 699 O O . ASP A 1 92 ? 9.062 5.203 9.182 1.00 85.56 92 ASP A O 1
ATOM 703 N N . VAL A 1 93 ? 9.518 3.100 8.550 1.00 85.12 93 VAL A N 1
ATOM 704 C CA . VAL A 1 93 ? 9.360 3.379 7.115 1.00 85.12 93 VAL A CA 1
ATOM 705 C C . VAL A 1 93 ? 7.919 3.778 6.802 1.00 85.12 93 VAL A C 1
ATOM 707 O 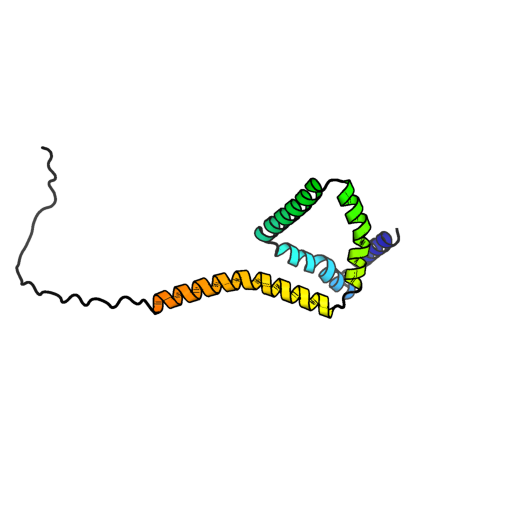O . VAL A 1 93 ? 7.694 4.772 6.108 1.00 85.12 93 VAL A O 1
ATOM 710 N N . ALA A 1 94 ? 6.931 3.060 7.340 1.00 85.06 94 ALA A N 1
ATOM 711 C CA . ALA A 1 94 ? 5.523 3.401 7.158 1.00 85.06 94 ALA A CA 1
ATOM 712 C C . ALA A 1 94 ? 5.197 4.792 7.726 1.00 85.06 94 ALA A C 1
ATOM 714 O O . ALA A 1 94 ? 4.546 5.594 7.049 1.00 85.06 94 ALA A O 1
ATOM 715 N N . MET A 1 95 ? 5.694 5.119 8.924 1.00 87.12 95 MET A N 1
ATOM 716 C CA . MET A 1 95 ? 5.560 6.454 9.507 1.00 87.12 95 MET A CA 1
ATOM 717 C C . MET A 1 95 ? 6.235 7.512 8.637 1.00 87.12 95 MET A C 1
ATOM 719 O O . MET A 1 95 ? 5.622 8.546 8.385 1.00 87.12 95 MET A O 1
ATOM 723 N N . GLY A 1 96 ? 7.436 7.252 8.118 1.00 89.06 96 GLY A N 1
ATOM 724 C CA . GLY A 1 96 ? 8.138 8.149 7.200 1.00 89.06 96 GLY A CA 1
ATOM 725 C C . GLY A 1 96 ? 7.339 8.425 5.926 1.00 89.06 96 GLY A C 1
ATOM 726 O O . GLY A 1 96 ? 7.169 9.582 5.539 1.00 89.06 96 GLY A O 1
ATOM 727 N N . VAL A 1 97 ? 6.759 7.390 5.315 1.00 87.06 97 VAL A N 1
ATOM 728 C CA . VAL A 1 97 ? 5.895 7.526 4.130 1.00 87.06 97 VAL A CA 1
ATOM 729 C C . VAL A 1 97 ? 4.645 8.343 4.450 1.00 87.06 97 VAL A C 1
ATOM 731 O O . VAL A 1 97 ? 4.298 9.251 3.692 1.00 87.06 97 VAL A O 1
ATOM 734 N N . VAL A 1 98 ? 3.983 8.078 5.580 1.00 84.94 98 VAL A N 1
ATOM 735 C CA . VAL A 1 98 ? 2.821 8.863 6.029 1.00 84.94 98 VAL A CA 1
ATOM 736 C C . VAL A 1 98 ? 3.216 10.317 6.287 1.00 84.94 98 VAL A C 1
ATOM 738 O O . VAL A 1 98 ? 2.487 11.228 5.886 1.00 84.94 98 VAL A O 1
ATOM 741 N N . LEU A 1 99 ? 4.374 10.554 6.903 1.00 85.94 99 LEU A N 1
ATOM 742 C CA . LEU A 1 99 ? 4.895 11.887 7.186 1.00 85.94 99 LEU A CA 1
ATOM 743 C C . LEU A 1 99 ? 5.156 12.656 5.886 1.00 85.94 99 LEU A C 1
ATOM 745 O O . LEU A 1 99 ? 4.724 13.799 5.761 1.00 85.94 99 LEU A O 1
ATOM 749 N N . VAL A 1 100 ? 5.783 12.020 4.893 1.00 84.25 100 VAL A N 1
ATOM 750 C CA . VAL A 1 100 ? 6.040 12.601 3.565 1.00 84.25 100 VAL A CA 1
ATOM 751 C C . VAL A 1 100 ? 4.735 12.850 2.806 1.00 84.25 100 VAL A C 1
ATOM 753 O O . VAL A 1 100 ? 4.518 13.939 2.281 1.00 84.25 100 VAL A O 1
ATOM 756 N N . ALA A 1 101 ? 3.813 11.889 2.790 1.00 77.31 101 ALA A N 1
ATOM 757 C CA . ALA A 1 101 ? 2.517 12.052 2.134 1.00 77.31 101 ALA A CA 1
ATOM 758 C C . ALA A 1 101 ? 1.691 13.187 2.769 1.00 77.31 101 ALA A C 1
ATOM 760 O O . ALA A 1 101 ? 0.989 13.935 2.080 1.00 77.31 101 ALA A O 1
ATOM 761 N N . THR A 1 102 ? 1.796 13.348 4.089 1.00 73.88 102 THR A N 1
ATOM 762 C CA . THR A 1 102 ? 1.108 14.411 4.827 1.00 73.88 102 THR A CA 1
ATOM 763 C C . THR A 1 102 ? 1.835 15.750 4.692 1.00 73.88 102 THR A C 1
ATOM 765 O O . THR A 1 102 ? 1.167 16.784 4.629 1.00 73.88 102 THR A O 1
ATOM 768 N N . SER A 1 103 ? 3.166 15.771 4.557 1.00 73.69 103 SER A N 1
ATOM 769 C CA . SER A 1 103 ? 3.948 17.005 4.385 1.00 73.69 103 SER A CA 1
ATOM 770 C C . SER A 1 103 ? 3.549 17.763 3.114 1.00 73.69 103 SER A C 1
ATOM 772 O O . SER A 1 103 ? 3.407 18.987 3.149 1.00 73.69 103 SER A O 1
ATOM 774 N N . VAL A 1 104 ? 3.222 17.044 2.033 1.00 64.94 104 VAL A N 1
ATOM 775 C CA . VAL A 1 104 ? 2.686 17.623 0.788 1.00 64.94 104 VAL A CA 1
ATOM 776 C C . VAL A 1 104 ? 1.365 18.368 1.038 1.00 64.94 104 VAL A C 1
ATOM 778 O O . VAL A 1 104 ? 1.141 19.459 0.507 1.00 64.94 104 VAL A O 1
ATOM 781 N N . ARG A 1 105 ? 0.492 17.835 1.903 1.00 60.75 105 ARG A N 1
ATOM 782 C CA . ARG A 1 105 ? -0.766 18.499 2.297 1.00 60.75 105 ARG A CA 1
ATOM 783 C C . ARG A 1 105 ? -0.540 19.646 3.283 1.00 60.75 105 ARG A C 1
ATOM 785 O O . ARG A 1 105 ? -1.214 20.673 3.183 1.00 60.75 105 ARG A O 1
ATOM 792 N N . ILE A 1 106 ? 0.417 19.501 4.197 1.00 59.59 106 ILE A N 1
ATOM 793 C CA . ILE A 1 106 ? 0.796 20.516 5.187 1.00 59.59 106 ILE A CA 1
ATOM 794 C C . ILE A 1 106 ? 1.401 21.747 4.496 1.00 59.59 106 ILE A C 1
ATOM 796 O O . ILE A 1 106 ? 1.034 22.866 4.847 1.00 59.59 106 ILE A O 1
ATOM 800 N N . GLY A 1 107 ? 2.218 21.583 3.450 1.00 61.09 107 GLY A N 1
ATOM 801 C CA . GLY A 1 107 ? 2.728 22.703 2.646 1.00 61.09 107 GLY A CA 1
ATOM 802 C C . GLY A 1 107 ? 1.607 23.541 2.015 1.00 61.09 107 GLY A C 1
ATOM 803 O O . GLY A 1 107 ? 1.617 24.771 2.088 1.00 61.09 107 GLY A O 1
ATOM 804 N N . ALA A 1 108 ? 0.566 22.885 1.491 1.00 61.31 108 ALA A N 1
ATOM 805 C CA . ALA A 1 108 ? -0.617 23.563 0.959 1.00 61.31 108 ALA A CA 1
ATOM 806 C C . ALA A 1 108 ? -1.487 24.220 2.053 1.00 61.31 108 ALA A C 1
ATOM 808 O O . ALA A 1 108 ? -2.190 25.199 1.782 1.00 61.31 108 ALA A O 1
ATOM 809 N N . ALA A 1 109 ? -1.467 23.706 3.285 1.00 61.19 109 ALA A N 1
ATOM 810 C CA . ALA A 1 109 ? -2.136 24.321 4.431 1.00 61.19 109 ALA A CA 1
ATOM 811 C C . ALA A 1 109 ? -1.370 25.559 4.932 1.00 61.19 109 ALA A C 1
ATOM 813 O O . ALA A 1 109 ? -1.968 26.626 5.081 1.00 61.19 109 ALA A O 1
ATOM 814 N N . TRP A 1 110 ? -0.045 25.475 5.075 1.00 63.94 110 TRP A N 1
ATOM 815 C CA . TRP A 1 110 ? 0.813 26.608 5.439 1.00 63.94 110 TRP A CA 1
ATOM 816 C C . TRP A 1 110 ? 0.789 27.725 4.400 1.00 63.94 110 TRP A C 1
ATOM 818 O O . TRP A 1 110 ? 0.779 28.897 4.770 1.00 63.94 110 TRP A O 1
ATOM 828 N N . ALA A 1 111 ? 0.688 27.402 3.108 1.00 66.31 111 ALA A N 1
ATOM 829 C CA . ALA A 1 111 ? 0.502 28.409 2.065 1.00 66.31 111 ALA A CA 1
ATOM 830 C C . ALA A 1 111 ? -0.810 29.200 2.244 1.00 66.31 111 ALA A C 1
ATOM 832 O O . ALA A 1 111 ? -0.830 30.419 2.048 1.00 66.31 111 ALA A O 1
ATOM 833 N N . ARG A 1 112 ? -1.894 28.533 2.673 1.00 66.31 112 ARG A N 1
ATOM 834 C CA . ARG A 1 112 ? -3.186 29.176 2.974 1.00 66.31 112 ARG A CA 1
ATOM 835 C C . ARG A 1 112 ? -3.135 29.994 4.262 1.00 66.31 112 ARG A C 1
ATOM 837 O O . ARG A 1 112 ? -3.638 31.116 4.267 1.00 66.31 112 ARG A O 1
ATOM 844 N N . VAL A 1 113 ? -2.481 29.487 5.307 1.00 73.31 113 VAL A N 1
ATOM 845 C CA . VAL A 1 113 ? -2.261 30.223 6.565 1.00 73.31 113 VAL A CA 1
ATOM 846 C C . VAL A 1 113 ? -1.394 31.459 6.320 1.00 73.31 113 VAL A C 1
ATOM 848 O O . VAL A 1 113 ? -1.770 32.557 6.716 1.00 73.31 113 VAL A O 1
ATOM 851 N N . GLY A 1 114 ? -0.295 31.330 5.575 1.00 75.19 114 GLY A N 1
ATOM 852 C CA . GLY A 1 114 ? 0.558 32.455 5.190 1.00 75.19 114 GLY A CA 1
ATOM 853 C C . GLY A 1 114 ? -0.164 33.470 4.300 1.00 75.19 114 GLY A C 1
ATOM 854 O O . GLY A 1 114 ? 0.030 34.675 4.452 1.00 75.19 114 GLY A O 1
ATOM 855 N N . ALA A 1 115 ? -1.046 33.023 3.401 1.00 69.81 115 ALA A N 1
ATOM 856 C CA . ALA A 1 115 ? -1.895 33.918 2.616 1.00 69.81 115 ALA A CA 1
ATOM 857 C C . ALA A 1 115 ? -2.929 34.657 3.483 1.00 69.81 115 ALA A C 1
ATOM 859 O O . ALA A 1 115 ? -3.130 35.855 3.284 1.00 69.81 115 ALA A O 1
ATOM 860 N N . ALA A 1 116 ? -3.546 33.984 4.457 1.00 71.88 116 ALA A N 1
ATOM 861 C CA . ALA A 1 116 ? -4.464 34.604 5.411 1.00 71.88 116 ALA A CA 1
ATOM 862 C C . ALA A 1 116 ? -3.738 35.621 6.307 1.00 71.88 116 ALA A C 1
ATOM 864 O O . ALA A 1 116 ? -4.189 36.758 6.437 1.00 71.88 116 ALA A O 1
ATOM 865 N N . TRP A 1 117 ? -2.560 35.265 6.821 1.00 73.94 117 TRP A N 1
ATOM 866 C CA . TRP A 1 117 ? -1.718 36.149 7.625 1.00 73.94 117 TRP A CA 1
ATOM 867 C C . TRP A 1 117 ? -1.297 37.401 6.850 1.00 73.94 117 TRP A C 1
ATOM 869 O O . TRP A 1 117 ? -1.428 38.517 7.345 1.00 73.94 117 TRP A O 1
ATOM 879 N N . ARG A 1 118 ? -0.885 37.252 5.582 1.00 70.50 118 ARG A N 1
ATOM 880 C CA . ARG A 1 118 ? -0.562 38.397 4.712 1.00 70.50 118 ARG A CA 1
ATOM 881 C C . ARG A 1 118 ? -1.756 39.325 4.481 1.00 70.50 118 ARG A C 1
ATOM 883 O O . ARG A 1 118 ? -1.539 40.526 4.376 1.00 70.50 118 ARG A O 1
ATOM 890 N N . ARG A 1 119 ? -2.993 38.814 4.425 1.00 64.31 119 ARG A N 1
ATOM 891 C CA . ARG A 1 119 ? -4.209 39.650 4.323 1.00 64.31 119 ARG A CA 1
ATOM 892 C C . ARG A 1 119 ? -4.519 40.395 5.622 1.00 64.31 119 ARG A C 1
ATOM 894 O O . ARG A 1 119 ? -4.980 41.528 5.562 1.00 64.31 119 ARG A O 1
ATOM 901 N N . VAL A 1 120 ? -4.246 39.783 6.774 1.00 68.50 120 VAL A N 1
ATOM 902 C CA . VAL A 1 120 ? -4.417 40.423 8.090 1.00 68.50 120 VAL A CA 1
ATOM 903 C C . VAL A 1 120 ? -3.368 41.519 8.306 1.00 68.50 120 VAL A C 1
ATOM 905 O O . VAL A 1 120 ? -3.711 42.617 8.739 1.00 68.50 120 VAL A O 1
ATOM 908 N N . VAL A 1 121 ? -2.110 41.256 7.939 1.00 67.38 121 VAL A N 1
ATOM 909 C CA . VAL A 1 121 ? -1.000 42.217 8.064 1.00 67.38 121 VAL A CA 1
ATOM 910 C C . VAL A 1 121 ? -1.104 43.345 7.031 1.00 67.38 121 VAL A C 1
ATOM 912 O O . VAL A 1 121 ? -0.824 44.497 7.349 1.00 67.38 121 VAL A O 1
ATOM 915 N N . ARG A 1 122 ? -1.562 43.059 5.804 1.00 61.00 122 ARG A N 1
ATOM 916 C CA . ARG A 1 122 ? -1.825 44.072 4.766 1.00 61.00 122 ARG A CA 1
ATOM 917 C C . ARG A 1 122 ? -3.255 44.609 4.831 1.00 61.00 122 ARG A C 1
ATOM 919 O O . ARG A 1 122 ? -3.922 44.703 3.802 1.00 61.00 122 ARG A O 1
ATOM 926 N N . ARG A 1 123 ? -3.741 44.982 6.017 1.00 55.22 123 ARG A N 1
ATOM 927 C CA . ARG A 1 123 ? -4.968 45.787 6.104 1.00 55.22 123 ARG A CA 1
ATOM 928 C C . ARG A 1 123 ? -4.685 47.142 5.430 1.00 55.22 123 ARG A C 1
ATOM 930 O O . ARG A 1 123 ? -3.809 47.860 5.915 1.00 55.22 123 ARG A O 1
ATOM 937 N N . PRO A 1 124 ? -5.359 47.508 4.323 1.00 56.44 124 PRO A N 1
ATOM 938 C CA . PRO A 1 124 ? -5.152 48.811 3.709 1.00 56.44 124 PRO A CA 1
ATOM 939 C C . PRO A 1 124 ? -5.581 49.877 4.715 1.00 56.44 124 PRO A C 1
ATOM 941 O O . PRO A 1 124 ? -6.706 49.867 5.218 1.00 56.44 124 PRO A O 1
ATOM 944 N N . ARG A 1 125 ? -4.650 50.768 5.062 1.00 56.81 125 ARG A N 1
ATOM 945 C CA . ARG A 1 125 ? -4.913 51.927 5.911 1.00 56.81 125 ARG A CA 1
ATOM 946 C C . ARG A 1 125 ? -5.980 52.757 5.198 1.00 56.81 125 ARG A C 1
ATOM 948 O O . ARG A 1 125 ? -5.704 53.326 4.148 1.00 56.81 125 ARG A O 1
ATOM 955 N N . ALA A 1 126 ? -7.206 52.739 5.719 1.00 56.19 126 ALA A N 1
ATOM 956 C CA . ALA A 1 126 ? -8.337 53.442 5.133 1.00 56.19 126 ALA A CA 1
ATOM 957 C C . ALA A 1 126 ? -7.989 54.930 4.994 1.00 56.19 126 ALA A C 1
ATOM 959 O O . ALA A 1 126 ? -7.802 55.633 5.990 1.00 56.19 126 ALA A O 1
ATOM 960 N N . VAL A 1 127 ? -7.858 55.393 3.752 1.00 59.34 127 VAL A N 1
ATOM 961 C CA . VAL A 1 127 ? -7.717 56.812 3.437 1.00 59.34 127 VAL A CA 1
ATOM 962 C C . VAL A 1 127 ? -9.057 57.456 3.772 1.00 59.34 127 VAL A C 1
ATOM 964 O O . VAL A 1 127 ? -10.066 57.212 3.117 1.00 59.34 127 VAL A O 1
ATOM 967 N N . ARG A 1 128 ? -9.080 58.221 4.863 1.00 50.62 128 ARG A N 1
ATOM 968 C CA . ARG A 1 128 ? -10.255 58.937 5.357 1.00 50.62 128 ARG A CA 1
ATOM 969 C C . ARG A 1 128 ? -10.606 60.051 4.368 1.00 50.62 128 ARG A C 1
ATOM 971 O O . ARG A 1 128 ? -10.045 61.140 4.442 1.00 50.62 128 ARG A O 1
ATOM 978 N N . THR A 1 129 ? -11.524 59.790 3.443 1.00 53.66 129 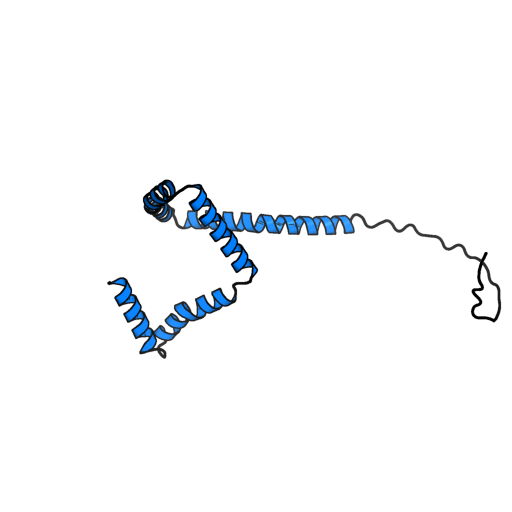THR A N 1
ATOM 979 C CA . THR A 1 129 ? -12.128 60.823 2.594 1.00 53.66 129 THR A CA 1
ATOM 980 C C . THR A 1 129 ? -12.989 61.737 3.464 1.00 53.66 129 THR A C 1
ATOM 982 O O . THR A 1 129 ? -13.986 61.316 4.049 1.00 53.66 129 THR A O 1
ATOM 985 N N . ARG A 1 130 ? -12.552 62.989 3.609 1.00 51.22 130 ARG A N 1
ATOM 986 C CA . ARG A 1 130 ? -13.261 64.055 4.324 1.00 51.22 130 ARG A CA 1
ATOM 987 C C . ARG A 1 130 ? -14.456 64.502 3.465 1.00 51.22 130 ARG A C 1
ATOM 989 O O . ARG A 1 130 ? -14.224 64.866 2.315 1.00 51.22 130 ARG A O 1
ATOM 996 N N . PRO A 1 131 ? -15.702 64.490 3.968 1.00 49.31 131 PRO A N 1
ATOM 997 C CA . PRO A 1 131 ? -16.841 64.958 3.188 1.00 49.31 131 PRO A CA 1
ATOM 998 C C . PRO A 1 131 ? -16.788 66.485 3.059 1.00 49.31 131 PRO A C 1
ATOM 1000 O O . PRO A 1 131 ? -16.783 67.206 4.060 1.00 49.31 131 PRO A O 1
ATOM 1003 N N . VAL A 1 132 ? -16.721 66.966 1.817 1.00 50.56 132 VAL A N 1
ATOM 1004 C CA . VAL A 1 132 ? -16.977 68.367 1.475 1.00 50.56 132 VAL A CA 1
ATOM 1005 C C . VAL A 1 132 ? -18.488 68.560 1.524 1.00 50.56 132 VAL A C 1
ATOM 1007 O O . VAL A 1 132 ? -19.244 67.883 0.835 1.00 50.56 132 VAL A O 1
ATOM 1010 N N . ARG A 1 133 ? -18.912 69.442 2.425 1.00 49.38 133 ARG A N 1
ATOM 1011 C CA . ARG A 1 133 ? -20.282 69.914 2.584 1.00 49.38 133 ARG A CA 1
ATOM 1012 C C . ARG A 1 133 ? -20.579 70.863 1.425 1.00 49.38 133 ARG A C 1
ATOM 1014 O O . ARG A 1 133 ? -19.959 71.919 1.363 1.00 49.38 133 ARG A O 1
ATOM 1021 N N . THR A 1 134 ? -21.525 70.503 0.566 1.00 51.44 134 THR A N 1
ATOM 1022 C CA . THR A 1 134 ? -22.106 71.420 -0.420 1.00 51.44 134 THR A CA 1
ATOM 1023 C C . THR A 1 134 ? -23.595 71.568 -0.135 1.00 51.44 134 THR A C 1
ATOM 1025 O O . THR A 1 134 ? -24.253 70.648 0.350 1.00 51.44 134 THR A O 1
ATOM 1028 N N . GLU A 1 135 ? -24.053 72.798 -0.302 1.00 47.09 135 GLU A N 1
ATOM 1029 C CA . GLU A 1 135 ? -25.245 73.402 0.272 1.00 47.09 135 GLU A CA 1
ATOM 1030 C C . GLU A 1 135 ? -26.563 73.021 -0.417 1.00 47.09 135 GLU A C 1
ATOM 1032 O O . GLU A 1 135 ? -26.603 72.472 -1.512 1.00 47.09 135 GLU A O 1
ATOM 1037 N N . ARG A 1 136 ? -27.647 73.342 0.298 1.00 44.84 136 ARG A N 1
ATOM 1038 C CA . ARG A 1 136 ? -29.065 73.272 -0.077 1.00 44.84 136 ARG A CA 1
ATOM 1039 C C . ARG A 1 136 ? -29.404 73.959 -1.409 1.00 44.84 136 ARG A C 1
ATOM 1041 O O . ARG A 1 136 ? -29.020 75.106 -1.598 1.00 44.84 136 ARG A O 1
ATOM 1048 N N . ALA A 1 137 ? -30.310 73.334 -2.160 1.00 44.41 137 ALA A N 1
ATOM 1049 C CA . ALA A 1 137 ? -31.506 73.900 -2.818 1.00 44.41 137 ALA A CA 1
ATOM 1050 C C . ALA A 1 137 ? -32.338 72.682 -3.300 1.00 44.41 137 ALA A C 1
ATOM 1052 O O . ALA A 1 137 ? -31.740 71.744 -3.815 1.00 44.41 137 ALA A O 1
ATOM 1053 N N . ALA A 1 138 ? -33.600 72.472 -2.883 1.00 41.19 138 ALA A N 1
ATOM 1054 C CA . ALA A 1 138 ? -34.829 72.995 -3.521 1.00 41.19 138 ALA A CA 1
ATOM 1055 C C . ALA A 1 138 ? -34.861 72.638 -5.027 1.00 41.19 138 ALA A C 1
ATOM 1057 O O . ALA A 1 138 ? -33.869 72.870 -5.700 1.00 41.19 138 ALA A O 1
ATOM 1058 N N . ASP A 1 139 ? -35.891 72.107 -5.674 1.00 39.78 139 ASP A N 1
ATOM 1059 C CA . ASP A 1 139 ? -37.311 71.850 -5.427 1.00 39.78 139 ASP A CA 1
ATOM 1060 C C . ASP A 1 139 ? -37.802 71.067 -6.677 1.00 39.78 139 ASP A C 1
ATOM 1062 O O . ASP A 1 139 ? -37.196 71.211 -7.737 1.00 39.78 139 ASP A O 1
ATOM 1066 N N . ASN A 1 140 ? -38.841 70.250 -6.511 1.00 44.72 140 ASN A N 1
ATOM 1067 C CA . ASN A 1 140 ? -39.814 69.706 -7.474 1.00 44.72 140 ASN A CA 1
ATOM 1068 C C . ASN A 1 140 ? -39.502 69.238 -8.923 1.00 44.72 140 ASN A C 1
ATOM 1070 O O . ASN A 1 140 ? -38.888 69.919 -9.733 1.00 44.72 140 ASN A O 1
ATOM 1074 N N . ASP A 1 141 ? -40.148 68.096 -9.203 1.00 46.84 141 ASP A N 1
ATOM 1075 C CA . ASP A 1 141 ? -40.960 67.707 -10.368 1.00 46.84 141 ASP A CA 1
ATOM 1076 C C . ASP A 1 141 ? -40.393 67.610 -11.802 1.00 46.84 141 ASP A C 1
ATOM 1078 O O . ASP A 1 141 ? -39.663 68.447 -12.320 1.00 46.84 141 ASP A O 1
ATOM 1082 N N . ASP A 1 142 ? -40.905 66.549 -12.434 1.00 50.22 142 ASP A N 1
ATOM 1083 C CA . ASP A 1 142 ? -41.170 66.340 -13.856 1.00 50.22 142 ASP A CA 1
ATOM 1084 C C . ASP A 1 142 ? -40.119 65.689 -14.786 1.00 50.22 142 ASP A C 1
ATOM 1086 O O . ASP A 1 142 ? -39.062 66.209 -15.133 1.00 50.22 142 ASP A O 1
ATOM 1090 N N . GLU A 1 143 ? -40.574 64.526 -15.269 1.00 46.94 143 GLU A N 1
ATOM 1091 C CA . GLU A 1 143 ? -40.508 64.018 -16.643 1.00 46.94 143 GLU A CA 1
ATOM 1092 C C . GLU A 1 143 ? -39.435 62.991 -17.057 1.00 46.94 143 GLU A C 1
ATOM 1094 O O . GLU A 1 143 ? -38.243 63.227 -17.248 1.00 46.94 143 GLU A O 1
ATOM 1099 N N . GLU A 1 144 ? -39.982 61.790 -17.262 1.00 50.31 144 GLU A N 1
ATOM 1100 C CA . GLU A 1 144 ? -39.472 60.599 -17.929 1.00 50.31 144 GLU A CA 1
ATOM 1101 C C . GLU A 1 144 ? -39.273 60.814 -19.461 1.00 50.31 144 GLU A C 1
ATOM 1103 O O . GLU A 1 144 ? -39.557 61.877 -20.011 1.00 50.31 144 GLU A O 1
ATOM 1108 N N . PRO A 1 145 ? -38.708 59.845 -20.203 1.00 49.81 145 PRO A N 1
ATOM 1109 C CA . PRO A 1 145 ? -37.503 60.017 -20.996 1.00 49.81 145 PRO A CA 1
ATOM 1110 C C . PRO A 1 145 ? -37.775 60.248 -22.492 1.00 49.81 145 PRO A C 1
ATOM 1112 O O . PRO A 1 145 ? -38.565 59.544 -23.122 1.00 49.81 145 PRO A O 1
ATOM 1115 N N . ARG A 1 146 ? -36.997 61.126 -23.136 1.00 46.25 146 ARG A N 1
ATOM 1116 C CA . ARG A 1 146 ? -36.893 61.172 -24.606 1.00 46.25 146 ARG A CA 1
ATOM 1117 C C . ARG A 1 146 ? -35.450 61.026 -25.069 1.00 46.25 146 ARG A C 1
ATOM 1119 O O . ARG A 1 146 ? -34.709 61.990 -25.216 1.00 46.25 146 ARG A O 1
ATOM 1126 N N . ARG A 1 147 ? -35.074 59.779 -25.361 1.00 49.78 147 ARG A N 1
ATOM 1127 C CA . ARG A 1 147 ? -33.993 59.470 -26.303 1.00 49.78 147 ARG A CA 1
ATOM 1128 C C . ARG A 1 147 ? -34.553 59.618 -27.722 1.00 49.78 147 ARG A C 1
ATOM 1130 O O . ARG A 1 147 ? -35.246 58.727 -28.198 1.00 49.78 147 ARG A O 1
ATOM 1137 N N . ALA A 1 148 ? -34.247 60.734 -28.374 1.00 48.28 148 ALA A N 1
ATOM 1138 C CA . ALA A 1 148 ? -34.305 60.906 -29.827 1.00 48.28 148 ALA A CA 1
ATOM 1139 C C . ALA A 1 148 ? -32.845 61.033 -30.300 1.00 48.28 148 ALA A C 1
ATOM 1141 O O . ALA A 1 148 ? -32.094 61.838 -29.764 1.00 48.28 148 ALA A O 1
ATOM 1142 N N . MET A 1 149 ? -32.326 60.013 -30.984 1.00 43.91 149 MET A N 1
ATOM 1143 C CA . MET A 1 149 ? -32.134 59.977 -32.441 1.00 43.91 149 MET A CA 1
ATOM 1144 C C . MET A 1 149 ? -31.081 60.964 -32.974 1.00 43.91 149 MET A C 1
ATOM 1146 O O . MET A 1 149 ? -31.305 62.163 -33.008 1.00 43.91 149 MET A O 1
ATOM 1150 N N . ALA A 1 150 ? -29.991 60.355 -33.457 1.00 40.56 150 ALA A N 1
ATOM 1151 C CA . ALA A 1 150 ? -29.274 60.639 -34.703 1.00 40.56 150 ALA A CA 1
ATOM 1152 C C . ALA A 1 150 ? -28.740 62.059 -34.973 1.00 40.56 150 ALA A C 1
ATOM 1154 O O . ALA A 1 150 ? -29.497 62.955 -35.333 1.00 40.56 150 ALA A O 1
ATOM 1155 N N . ALA A 1 151 ? -27.409 62.179 -34.976 1.00 37.75 151 ALA A N 1
ATOM 1156 C CA . ALA A 1 151 ? -26.606 62.629 -36.122 1.00 37.75 151 ALA A CA 1
ATOM 1157 C C . ALA A 1 151 ? -25.131 62.277 -35.878 1.00 37.75 151 ALA A C 1
ATOM 1159 O O . ALA A 1 151 ? -24.667 62.492 -34.735 1.00 37.75 151 ALA A O 1
#

Organism: NCBI:txid301154

Sequence (151 aa):
MKMVATLVMLWLVMAVAPETPVGRALWRGFVEMPAQFLNRITRGHVLLTALLVATVVGVVWLIGEEAVRLLSMASPEALSWLVMVDAASLLDVAMGVVLVATSVRIGAAWARVGAAWRRVVRRPRAVRTRPVRTERAADNDDEEPRRAMAA

Secondary structure (DSSP, 8-state):
-HHHHHHHHHHHHHHH-TTSHHHHHHHIIIIIHHHHHHHT--HHHHHHHHHHHHHHHHHHHHH-HHHHHHHHHHHHHHHHHHHHS-HHHHHHHHHHHHHHHHHHHHHHHHHHHHHHHHHHHT-------PPPP------------------

Radius of gyration: 35.28 Å; chains: 1; bounding box: 56×103×55 Å